Protein AF-A0A3D6B5R9-F1 (afdb_monomer_lite)

Sequence (123 aa):
MARDVVYLPVSEAIDGYSKVISYPILGNEDGGFKSLKPDRFHAEHVRLTAKYPEDESNLIISGLHYELFYWDGMWKSLGCKVAQDNFIEFDNVPINALLWLRNLDEGVQERIFVYQKDKQVWY

Secondary structure (DSSP, 8-state):
---S-EE--EEE-TTS-EEE-S--EEEPTTS-EEE---EEEEEEEEEE-B-SS-STTSB--TT-EEEEEEESSSEEEEEEEE-SSS-EEEEEEEET--EEEEESSS-S---EEEEETTEEEE-

Structure (mmCIF, N/CA/C/O backbone):
data_AF-A0A3D6B5R9-F1
#
_entry.id   AF-A0A3D6B5R9-F1
#
loop_
_atom_site.group_PDB
_atom_site.id
_atom_site.type_symbol
_atom_site.label_atom_id
_atom_site.label_alt_id
_atom_site.label_comp_id
_atom_site.label_asym_id
_atom_site.label_entity_id
_atom_site.label_seq_id
_atom_site.pdbx_PDB_ins_code
_atom_site.Cartn_x
_atom_site.Cartn_y
_atom_site.Cartn_z
_atom_site.occupancy
_atom_site.B_iso_or_equiv
_atom_site.auth_seq_id
_atom_site.auth_comp_id
_atom_site.auth_asym_id
_atom_site.auth_atom_id
_atom_site.pdbx_PDB_model_num
ATOM 1 N N . MET A 1 1 ? 25.577 -7.390 0.892 1.00 45.00 1 MET A N 1
ATOM 2 C CA . MET A 1 1 ? 24.499 -7.637 -0.089 1.00 45.00 1 MET A CA 1
ATOM 3 C C . MET A 1 1 ? 23.263 -6.954 0.459 1.00 45.00 1 MET A C 1
ATOM 5 O O . MET A 1 1 ? 22.933 -7.227 1.606 1.00 45.00 1 MET A O 1
ATOM 9 N N . ALA A 1 2 ? 22.674 -6.014 -0.279 1.00 41.28 2 ALA A N 1
ATOM 10 C CA . ALA A 1 2 ? 21.403 -5.409 0.109 1.00 41.28 2 ALA A CA 1
ATOM 11 C C . ALA A 1 2 ? 20.325 -6.500 0.021 1.00 41.28 2 ALA A C 1
ATOM 13 O O . ALA A 1 2 ? 20.167 -7.106 -1.035 1.00 41.28 2 ALA A O 1
ATOM 14 N N . ARG A 1 3 ? 19.693 -6.819 1.150 1.00 51.41 3 ARG A N 1
ATOM 15 C CA . ARG A 1 3 ? 18.610 -7.804 1.282 1.00 51.41 3 ARG A CA 1
ATOM 16 C C . ARG A 1 3 ? 17.370 -7.027 1.710 1.00 51.41 3 ARG A C 1
ATOM 18 O O . ARG A 1 3 ? 17.526 -6.108 2.509 1.00 51.41 3 ARG A O 1
ATOM 25 N N . ASP A 1 4 ? 16.211 -7.343 1.141 1.00 59.94 4 ASP A N 1
ATOM 26 C CA . ASP A 1 4 ? 14.942 -6.651 1.414 1.00 59.94 4 ASP A CA 1
ATOM 27 C C . ASP A 1 4 ? 15.001 -5.130 1.194 1.00 59.94 4 ASP A C 1
ATOM 29 O O . ASP A 1 4 ? 14.452 -4.347 1.961 1.00 59.94 4 ASP A O 1
ATOM 33 N N . VAL A 1 5 ? 15.688 -4.692 0.134 1.00 64.00 5 VAL A N 1
ATOM 34 C CA . VAL A 1 5 ? 15.787 -3.269 -0.215 1.00 64.00 5 VAL A CA 1
ATOM 35 C C . VAL A 1 5 ? 15.045 -3.006 -1.515 1.00 64.00 5 VAL A C 1
ATOM 37 O O . VAL A 1 5 ? 15.303 -3.643 -2.540 1.00 64.00 5 VAL A O 1
ATOM 40 N N . VAL A 1 6 ? 14.164 -2.010 -1.485 1.00 71.50 6 VAL A N 1
ATOM 41 C CA . VAL A 1 6 ? 13.627 -1.383 -2.691 1.00 71.50 6 VAL A CA 1
ATOM 42 C C . VAL A 1 6 ? 14.564 -0.251 -3.090 1.00 71.50 6 VAL A C 1
ATOM 44 O O . VAL A 1 6 ? 14.784 0.694 -2.334 1.00 71.50 6 VAL A O 1
ATOM 47 N N . TYR A 1 7 ? 15.129 -0.345 -4.289 1.00 73.50 7 TYR A N 1
ATOM 48 C CA . TYR A 1 7 ? 16.001 0.679 -4.849 1.00 73.50 7 TYR A C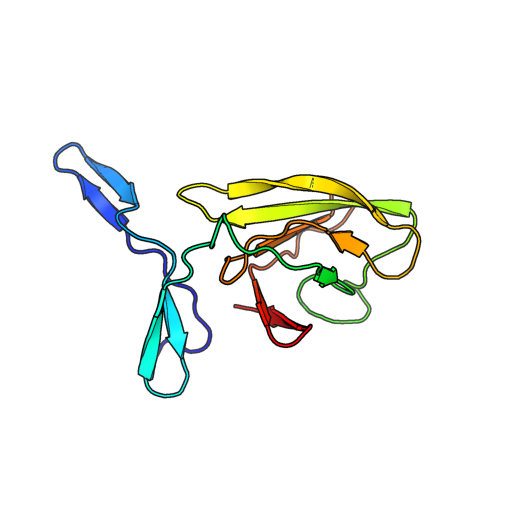A 1
ATOM 49 C C . TYR A 1 7 ? 15.253 1.464 -5.923 1.00 73.50 7 TYR A C 1
ATOM 51 O O . TYR A 1 7 ? 14.646 0.870 -6.809 1.00 73.50 7 TYR A O 1
ATOM 59 N N . LEU A 1 8 ? 15.311 2.795 -5.877 1.00 73.06 8 LEU A N 1
ATOM 60 C CA . LEU A 1 8 ? 14.809 3.646 -6.953 1.00 73.06 8 LEU A CA 1
ATOM 61 C C . LEU A 1 8 ? 15.997 4.139 -7.793 1.00 73.06 8 LEU A C 1
ATOM 63 O O . LEU A 1 8 ? 16.765 4.967 -7.303 1.00 73.06 8 LEU A O 1
ATOM 67 N N . PRO A 1 9 ? 16.171 3.668 -9.040 1.00 68.12 9 PRO A N 1
ATOM 68 C CA . PRO A 1 9 ? 17.253 4.146 -9.889 1.00 68.12 9 PRO A CA 1
ATOM 69 C C . PRO A 1 9 ? 17.005 5.582 -10.350 1.00 68.12 9 PRO A C 1
ATOM 71 O O . PRO A 1 9 ? 15.985 5.900 -10.974 1.00 68.12 9 PRO A O 1
ATOM 74 N N . VAL A 1 10 ? 17.988 6.432 -10.079 1.00 63.12 10 VAL A N 1
ATOM 75 C CA . VAL A 1 10 ? 18.012 7.843 -10.459 1.00 63.12 10 VAL A CA 1
ATOM 76 C C . VAL A 1 10 ? 19.252 8.079 -11.315 1.00 63.12 10 VAL A C 1
ATOM 78 O O . VAL A 1 10 ? 20.328 7.586 -10.984 1.00 63.12 10 VAL A O 1
ATOM 81 N N . SER A 1 11 ? 19.112 8.816 -12.418 1.00 57.03 11 SER A N 1
ATOM 82 C CA . SER A 1 11 ? 20.257 9.347 -13.164 1.00 57.03 11 SER A CA 1
ATOM 83 C C . SER A 1 11 ? 20.391 10.840 -12.912 1.00 57.03 11 SER A C 1
ATOM 85 O O . SER A 1 11 ? 19.385 11.554 -12.923 1.00 57.03 11 SER A O 1
ATOM 87 N N . GLU A 1 12 ? 21.617 11.329 -12.792 1.00 51.72 12 GLU A N 1
ATOM 88 C CA . GLU A 1 12 ? 21.883 12.762 -12.882 1.00 51.72 12 GLU A CA 1
ATOM 89 C C . GLU A 1 12 ? 21.679 13.227 -14.328 1.00 51.72 12 GLU A C 1
ATOM 91 O O . GLU A 1 12 ? 22.280 12.699 -15.266 1.00 51.72 12 GLU A O 1
ATOM 96 N N . ALA A 1 13 ? 20.784 14.192 -14.521 1.00 56.28 13 ALA A N 1
ATOM 97 C CA . ALA A 1 13 ? 20.701 14.936 -15.763 1.00 56.28 13 ALA A CA 1
ATOM 98 C C . ALA A 1 13 ? 21.865 15.942 -15.832 1.00 56.28 13 ALA A C 1
ATOM 100 O O . ALA A 1 13 ? 22.378 16.406 -14.815 1.00 56.28 13 ALA A O 1
ATOM 101 N N . ILE A 1 14 ? 22.295 16.266 -17.054 1.00 56.31 14 ILE A N 1
ATOM 102 C CA . ILE A 1 14 ? 23.471 17.107 -17.366 1.00 56.31 14 ILE A CA 1
ATOM 103 C C . ILE A 1 14 ? 23.345 18.525 -16.754 1.00 56.31 14 ILE A C 1
ATOM 105 O O . ILE A 1 14 ? 24.336 19.223 -16.565 1.00 56.31 14 ILE A O 1
ATOM 109 N N . ASP A 1 15 ? 22.135 18.941 -16.386 1.00 67.31 15 ASP A N 1
ATOM 110 C CA . ASP A 1 15 ? 21.792 20.213 -15.742 1.00 67.31 15 ASP A CA 1
ATOM 111 C C . ASP A 1 15 ? 21.727 20.151 -14.198 1.00 67.31 15 ASP A C 1
ATOM 113 O O . ASP A 1 15 ? 21.332 21.127 -13.561 1.00 67.31 15 ASP A O 1
ATOM 117 N N . GLY A 1 16 ? 22.135 19.034 -13.583 1.00 56.56 16 GLY A N 1
ATOM 118 C CA . GLY A 1 16 ? 22.193 18.862 -12.127 1.00 56.56 16 GLY A CA 1
ATOM 119 C C . GLY A 1 16 ? 20.885 18.391 -11.482 1.00 56.56 16 GLY A C 1
ATOM 120 O O . GLY A 1 16 ? 20.828 18.244 -10.261 1.00 56.56 16 GLY A O 1
ATOM 121 N N . TYR A 1 17 ? 19.838 18.117 -12.267 1.00 56.97 17 TYR A N 1
ATOM 122 C CA . TYR A 1 17 ? 18.596 17.551 -11.740 1.00 56.97 17 TYR A CA 1
ATOM 123 C C . TYR A 1 17 ? 18.640 16.021 -11.728 1.00 56.97 17 TYR A C 1
ATOM 125 O O . TYR A 1 17 ? 18.982 15.360 -12.704 1.00 56.97 17 TYR A O 1
ATOM 133 N N . SER A 1 18 ? 18.230 15.429 -10.611 1.00 58.41 18 SER A N 1
ATOM 134 C CA . SER A 1 18 ? 17.991 13.990 -10.507 1.00 58.41 18 SER A CA 1
ATOM 135 C C . SER A 1 18 ? 16.729 13.608 -11.282 1.00 58.41 18 SER A C 1
ATOM 137 O O . SER A 1 18 ? 15.626 14.015 -10.913 1.00 58.41 18 SER A O 1
ATOM 139 N N . LYS A 1 19 ? 16.862 12.804 -12.342 1.00 61.28 19 LYS A N 1
ATOM 140 C CA . LYS A 1 19 ? 15.718 12.235 -13.064 1.00 61.28 19 LYS A CA 1
ATOM 141 C C . LYS A 1 19 ? 15.509 10.790 -12.629 1.00 61.28 19 LYS A C 1
ATOM 143 O O . LYS A 1 19 ? 16.395 9.950 -12.781 1.00 61.28 19 LYS A O 1
ATOM 148 N N . VAL A 1 20 ? 14.315 10.486 -12.122 1.00 64.56 20 VAL A N 1
ATOM 149 C CA . VAL A 1 20 ? 13.881 9.098 -11.933 1.00 64.56 20 VAL A CA 1
ATOM 150 C C . VAL A 1 20 ? 13.717 8.483 -13.320 1.00 64.56 20 VAL A C 1
ATOM 152 O O . VAL A 1 20 ? 12.860 8.901 -14.100 1.00 64.56 20 VAL A O 1
ATOM 155 N N . ILE A 1 21 ? 14.582 7.528 -13.652 1.00 65.31 21 ILE A N 1
ATOM 156 C CA . ILE A 1 21 ? 14.642 6.921 -14.991 1.00 65.31 21 ILE A CA 1
ATOM 157 C C . ILE A 1 21 ? 13.922 5.579 -15.073 1.00 65.31 21 ILE A C 1
ATOM 159 O O . ILE A 1 21 ? 13.775 5.026 -16.161 1.00 65.31 21 ILE A O 1
ATOM 163 N N . SER A 1 22 ? 13.466 5.045 -13.940 1.00 73.31 22 SER A N 1
ATOM 164 C CA . SER A 1 22 ? 12.794 3.750 -13.900 1.00 73.31 22 SER A CA 1
ATOM 165 C C . SER A 1 22 ? 11.882 3.599 -12.684 1.00 73.31 22 SER A C 1
ATOM 167 O O . SER A 1 22 ? 11.876 4.426 -11.773 1.00 73.31 22 SER A O 1
ATOM 169 N N . TYR A 1 23 ? 11.094 2.528 -12.693 1.00 81.06 23 TYR A N 1
ATOM 170 C CA . TYR A 1 23 ? 10.302 2.109 -11.545 1.00 81.06 23 TYR A CA 1
ATOM 171 C C . TYR A 1 23 ? 11.197 1.514 -10.448 1.00 81.06 23 TYR A C 1
ATOM 173 O O . TYR A 1 23 ? 12.271 1.000 -10.771 1.00 81.06 23 TYR A O 1
ATOM 181 N N . PRO A 1 24 ? 10.757 1.539 -9.176 1.00 85.75 24 PRO A N 1
ATOM 182 C CA . PRO A 1 24 ? 11.484 0.914 -8.084 1.00 85.75 24 PRO A CA 1
ATOM 183 C C . PRO A 1 24 ? 11.811 -0.542 -8.421 1.00 85.75 24 PRO A C 1
ATOM 185 O O . PRO A 1 24 ? 10.987 -1.262 -8.987 1.00 85.75 24 PRO A O 1
ATOM 188 N N . ILE A 1 25 ? 13.024 -0.968 -8.101 1.00 83.88 25 ILE A N 1
ATOM 189 C CA . ILE A 1 25 ? 13.513 -2.319 -8.328 1.00 83.88 25 ILE A CA 1
ATOM 190 C C . ILE A 1 25 ? 13.618 -3.005 -6.974 1.00 83.88 25 ILE A C 1
ATOM 192 O O . ILE A 1 25 ? 14.275 -2.511 -6.058 1.00 83.88 25 ILE A O 1
ATOM 196 N N . LEU A 1 26 ? 12.972 -4.157 -6.875 1.00 83.88 26 LEU A N 1
ATOM 197 C CA . LEU A 1 26 ? 13.078 -5.067 -5.757 1.00 83.88 26 LEU A CA 1
ATOM 198 C C . LEU A 1 26 ? 14.201 -6.073 -6.027 1.00 83.88 26 LEU A C 1
ATOM 200 O O . LEU A 1 26 ? 14.181 -6.752 -7.057 1.00 83.88 26 LEU A O 1
ATOM 204 N N . GLY A 1 27 ? 15.167 -6.160 -5.114 1.00 79.06 27 GLY A N 1
ATOM 205 C CA . GLY A 1 27 ? 16.148 -7.245 -5.095 1.00 79.06 27 GLY A CA 1
ATOM 206 C C . GLY A 1 27 ? 15.591 -8.445 -4.334 1.00 79.06 27 GLY A C 1
ATOM 207 O O . GLY A 1 27 ? 15.280 -8.328 -3.151 1.00 79.06 27 GLY A O 1
ATOM 208 N N . ASN A 1 28 ? 15.465 -9.583 -5.007 1.00 71.50 28 ASN A N 1
ATOM 209 C CA . ASN A 1 28 ? 15.020 -10.837 -4.409 1.00 71.50 28 ASN A CA 1
ATOM 210 C C . ASN A 1 28 ? 16.202 -11.594 -3.769 1.00 71.50 28 ASN A C 1
ATOM 212 O O . ASN A 1 28 ? 17.369 -11.368 -4.098 1.00 71.50 28 ASN A O 1
ATOM 216 N N . GLU A 1 29 ? 15.903 -12.549 -2.884 1.00 70.25 29 GLU A N 1
ATOM 217 C CA . GLU A 1 29 ? 16.912 -13.373 -2.196 1.00 70.25 29 GLU A CA 1
ATOM 218 C C . GLU A 1 29 ? 17.743 -14.260 -3.138 1.00 70.25 29 GLU A C 1
ATOM 220 O O . GLU A 1 29 ? 18.892 -14.581 -2.838 1.00 70.25 29 GLU A O 1
ATOM 225 N N . ASP A 1 30 ? 17.186 -14.627 -4.294 1.00 76.12 30 ASP A N 1
ATOM 226 C CA . ASP A 1 30 ? 17.841 -15.421 -5.338 1.00 76.12 30 ASP A CA 1
ATOM 227 C C . ASP A 1 30 ? 18.830 -14.603 -6.193 1.00 76.12 30 ASP A C 1
ATOM 229 O O . ASP A 1 30 ? 19.443 -15.134 -7.120 1.00 76.12 30 ASP A O 1
ATOM 233 N N . GLY A 1 31 ? 19.001 -13.311 -5.891 1.00 73.88 31 GLY A N 1
ATOM 234 C CA . GLY A 1 31 ? 19.802 -12.379 -6.686 1.00 73.88 31 GLY A CA 1
ATOM 235 C C . GLY A 1 31 ? 19.077 -11.863 -7.932 1.00 73.88 31 GLY A C 1
ATOM 236 O O . GLY A 1 31 ? 19.673 -11.123 -8.718 1.00 73.88 31 GLY A O 1
ATOM 237 N N . GLY A 1 32 ? 17.805 -12.233 -8.117 1.00 79.44 32 GLY A N 1
ATOM 238 C CA . GLY A 1 32 ? 16.942 -11.682 -9.149 1.00 79.44 32 GLY A CA 1
ATOM 239 C C . GLY A 1 32 ? 16.508 -10.251 -8.833 1.00 79.44 32 GLY A C 1
ATOM 240 O O . GLY A 1 32 ? 16.449 -9.830 -7.678 1.00 79.44 32 GLY A O 1
ATOM 241 N N . PHE A 1 33 ? 16.159 -9.502 -9.876 1.00 80.00 33 PHE A N 1
ATOM 242 C CA . PHE A 1 33 ? 15.599 -8.160 -9.749 1.00 80.00 33 PHE A CA 1
ATOM 243 C C . PHE A 1 33 ? 14.207 -8.116 -10.368 1.00 80.00 33 PHE A C 1
ATOM 245 O O . PHE A 1 33 ? 14.007 -8.568 -11.498 1.00 80.00 33 PHE A O 1
ATOM 252 N N . LYS A 1 34 ? 13.248 -7.533 -9.649 1.00 85.56 34 LYS A N 1
ATOM 253 C CA . LYS A 1 34 ? 11.879 -7.327 -10.124 1.00 85.56 34 LYS A CA 1
ATOM 254 C C . LYS A 1 34 ? 11.554 -5.840 -10.150 1.00 85.56 34 LYS A C 1
ATOM 256 O O . LYS A 1 34 ? 11.693 -5.152 -9.148 1.00 85.56 34 LYS A O 1
ATOM 261 N N . SER A 1 35 ? 11.082 -5.338 -11.286 1.00 86.94 35 SER A N 1
ATOM 262 C CA . SER A 1 35 ? 10.605 -3.956 -11.380 1.00 86.94 35 SER A CA 1
ATOM 263 C C . SER A 1 35 ? 9.170 -3.833 -10.853 1.00 86.94 35 SER A C 1
ATOM 265 O O . SER A 1 35 ? 8.266 -4.546 -11.301 1.00 86.94 35 SER A O 1
ATOM 267 N N . LEU A 1 36 ? 8.955 -2.907 -9.921 1.00 89.38 36 LEU A N 1
ATOM 268 C CA . LEU A 1 36 ? 7.662 -2.551 -9.333 1.00 89.38 36 LEU A CA 1
ATOM 269 C C . LEU A 1 36 ? 6.980 -1.472 -10.177 1.00 89.38 36 LEU A C 1
ATOM 271 O O . LEU A 1 36 ? 6.842 -0.312 -9.781 1.00 89.38 36 LEU A O 1
ATOM 275 N N . LYS A 1 37 ? 6.607 -1.863 -11.395 1.00 91.88 37 LYS A N 1
ATOM 276 C CA . LYS A 1 37 ? 5.774 -1.058 -12.282 1.00 91.88 37 LYS A CA 1
ATOM 277 C C . LYS A 1 37 ? 4.299 -1.361 -11.986 1.00 91.88 37 LYS A C 1
ATOM 279 O O . LYS A 1 37 ? 3.896 -2.496 -12.257 1.00 91.88 37 LYS A O 1
ATOM 284 N N . PRO A 1 38 ? 3.507 -0.386 -11.499 1.00 92.50 38 PRO A N 1
ATOM 285 C CA . PRO A 1 38 ? 2.086 -0.587 -11.255 1.00 92.50 38 PRO A CA 1
ATOM 286 C C . PRO A 1 38 ? 1.357 -0.870 -12.571 1.00 92.50 38 PRO A C 1
ATOM 288 O O . PRO A 1 38 ? 1.520 -0.137 -13.556 1.00 92.50 38 PRO A O 1
ATOM 291 N N . ASP A 1 39 ? 0.539 -1.916 -12.585 1.00 91.81 39 ASP A N 1
ATOM 292 C CA . ASP A 1 39 ? -0.376 -2.188 -13.687 1.00 91.81 39 ASP A CA 1
ATOM 293 C C . ASP A 1 39 ? -1.663 -1.384 -13.481 1.00 91.81 39 ASP A C 1
ATOM 295 O O . ASP A 1 39 ? -2.399 -1.585 -12.523 1.00 91.81 39 ASP A O 1
ATOM 299 N N . ARG A 1 40 ? -1.931 -0.434 -14.378 1.00 79.62 40 ARG A N 1
ATOM 300 C CA . ARG A 1 40 ? -3.107 0.440 -14.269 1.00 79.62 40 ARG A CA 1
ATOM 301 C C . ARG A 1 40 ? -4.391 -0.194 -14.813 1.00 79.62 40 ARG A C 1
ATOM 303 O O . ARG A 1 40 ? -5.450 0.405 -14.661 1.00 79.62 40 ARG A O 1
ATOM 310 N N . PHE A 1 41 ? -4.300 -1.340 -15.484 1.00 89.50 41 PHE A N 1
ATOM 311 C CA . PHE A 1 41 ? -5.450 -2.026 -16.080 1.00 89.50 41 PHE A CA 1
ATOM 312 C C . PHE A 1 41 ? -5.947 -3.181 -15.216 1.00 89.50 41 PHE A C 1
ATOM 314 O O . PHE A 1 41 ? -7.126 -3.522 -15.278 1.00 89.50 41 PHE A O 1
ATOM 321 N N . HIS A 1 42 ? -5.064 -3.751 -14.397 1.00 93.31 42 HIS A N 1
ATOM 322 C CA . HIS A 1 42 ? -5.405 -4.792 -13.440 1.00 93.31 42 HIS A CA 1
ATOM 323 C C . HIS A 1 42 ? -5.208 -4.262 -12.029 1.00 93.31 42 HIS A C 1
ATOM 325 O O . HIS A 1 42 ? -4.118 -3.837 -11.651 1.00 93.31 42 HIS A O 1
ATOM 331 N N . ALA A 1 43 ? -6.277 -4.300 -11.251 1.00 94.12 43 ALA A N 1
ATOM 332 C CA . ALA A 1 43 ? -6.262 -3.835 -9.884 1.00 94.12 43 ALA A CA 1
ATOM 333 C C . ALA A 1 43 ? -6.775 -4.920 -8.944 1.00 94.12 43 ALA A C 1
ATOM 335 O O . ALA A 1 43 ? -7.562 -5.783 -9.338 1.00 94.12 43 ALA A O 1
ATOM 336 N N . GLU A 1 44 ? -6.318 -4.854 -7.705 1.00 95.00 44 GLU A N 1
ATOM 337 C CA . GLU A 1 44 ? -6.701 -5.754 -6.633 1.00 95.00 44 GLU A CA 1
ATOM 338 C C . GLU A 1 44 ? -7.386 -4.996 -5.494 1.00 95.00 44 GLU A C 1
ATOM 340 O O . GLU A 1 44 ? -7.302 -3.767 -5.370 1.00 95.00 44 GLU A O 1
ATOM 345 N N . HIS A 1 45 ? -8.114 -5.761 -4.689 1.00 96.19 45 HIS A N 1
ATOM 346 C CA . HIS A 1 45 ? -8.610 -5.325 -3.398 1.00 96.19 45 HIS A CA 1
ATOM 347 C C . HIS A 1 45 ? -7.560 -5.692 -2.353 1.00 96.19 45 HIS A C 1
ATOM 349 O O . HIS A 1 45 ? -7.121 -6.841 -2.306 1.00 96.19 45 HIS A O 1
ATOM 355 N N . VAL A 1 46 ? -7.167 -4.736 -1.517 1.00 96.62 46 VAL A N 1
ATOM 356 C CA . VAL A 1 46 ? -6.179 -4.968 -0.459 1.00 96.62 46 VAL A CA 1
ATOM 357 C C . VAL A 1 46 ? -6.806 -4.723 0.897 1.00 96.62 46 VAL A C 1
ATOM 359 O O . VAL A 1 46 ? -7.469 -3.707 1.106 1.00 96.62 46 VAL A O 1
ATOM 362 N N . ARG A 1 47 ? -6.534 -5.630 1.831 1.00 96.88 47 ARG A N 1
ATOM 363 C CA . ARG A 1 47 ? -6.874 -5.485 3.245 1.00 96.88 47 ARG A CA 1
ATOM 364 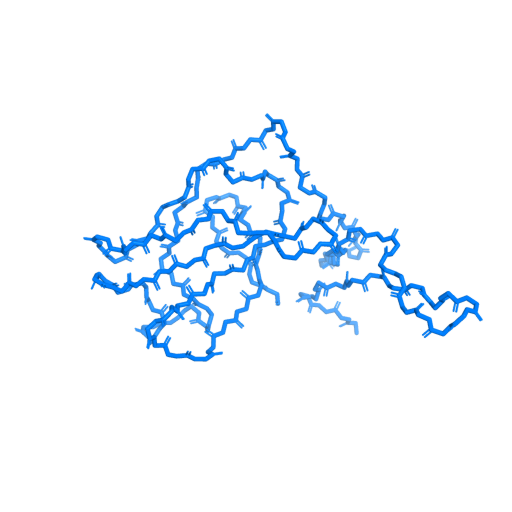C C . ARG A 1 47 ? -5.594 -5.358 4.057 1.00 96.88 47 ARG A C 1
ATOM 366 O O . ARG A 1 47 ? -4.731 -6.231 3.988 1.00 96.88 47 ARG A O 1
ATOM 373 N N . LEU A 1 48 ? -5.486 -4.270 4.810 1.00 95.75 48 LEU A N 1
ATOM 374 C CA . LEU A 1 48 ? -4.314 -3.914 5.606 1.00 95.75 48 LEU A CA 1
ATOM 375 C C . LEU A 1 48 ? -4.686 -3.945 7.087 1.00 95.75 48 LEU A C 1
ATOM 377 O O . LEU A 1 48 ? -5.734 -3.424 7.470 1.00 95.75 48 LEU A O 1
ATOM 381 N N . THR A 1 49 ? -3.837 -4.552 7.910 1.00 94.81 49 THR A N 1
ATOM 382 C CA . THR A 1 49 ? -4.103 -4.770 9.346 1.00 94.81 49 THR A CA 1
ATOM 383 C C . THR A 1 49 ? -3.113 -4.055 10.254 1.00 94.81 49 THR A C 1
ATOM 385 O O . THR A 1 49 ? -3.408 -3.858 11.431 1.00 94.81 49 THR A O 1
ATOM 388 N N . ALA A 1 50 ? -1.972 -3.609 9.721 1.00 93.12 50 ALA A N 1
ATOM 389 C CA . ALA A 1 50 ? -0.993 -2.832 10.472 1.00 93.12 50 ALA A CA 1
ATOM 390 C C . ALA A 1 50 ? -0.134 -1.926 9.575 1.00 93.12 50 ALA A C 1
ATOM 392 O O . ALA A 1 50 ? -0.033 -2.113 8.358 1.00 93.12 50 ALA A O 1
ATOM 393 N N . LYS A 1 51 ? 0.528 -0.956 10.204 1.00 91.81 51 LYS A N 1
ATOM 394 C CA . LYS A 1 51 ? 1.713 -0.269 9.679 1.00 91.81 51 LYS A CA 1
ATOM 395 C C . LYS A 1 51 ? 2.983 -1.036 10.072 1.00 91.81 51 LYS A C 1
ATOM 397 O O . LYS A 1 51 ? 2.919 -2.053 10.752 1.00 91.81 51 LYS A O 1
ATOM 402 N N . TYR A 1 52 ? 4.139 -0.533 9.647 1.00 88.06 52 TYR A N 1
ATOM 403 C CA . TYR A 1 52 ? 5.435 -1.058 10.069 1.00 88.06 52 TYR A CA 1
ATOM 404 C C . TYR A 1 52 ? 5.941 -0.369 11.348 1.00 88.06 52 TYR A C 1
ATOM 406 O O . TYR A 1 52 ? 5.855 0.861 11.418 1.00 88.06 52 TYR A O 1
ATOM 414 N N . PRO A 1 53 ? 6.618 -1.098 12.255 1.00 88.12 53 PRO A N 1
ATOM 415 C CA . PRO A 1 53 ? 6.707 -2.561 12.320 1.00 88.12 53 PRO A CA 1
ATOM 416 C C . PRO A 1 53 ? 5.335 -3.193 12.558 1.00 88.12 53 PRO A C 1
ATOM 418 O O . PRO A 1 53 ? 4.509 -2.614 13.247 1.00 88.12 53 PRO A O 1
ATOM 421 N N . GLU A 1 54 ? 5.093 -4.366 11.976 1.00 86.19 54 GLU A N 1
ATOM 422 C CA . GLU A 1 54 ? 3.827 -5.093 12.126 1.00 86.19 54 GLU A CA 1
ATOM 423 C C . GLU A 1 54 ? 3.756 -5.748 13.517 1.00 86.19 54 GLU A C 1
ATOM 425 O O . GLU A 1 54 ? 3.990 -6.943 13.686 1.00 86.19 54 GLU A O 1
ATOM 430 N N . ASP A 1 55 ? 3.499 -4.919 14.529 1.00 87.38 55 ASP A N 1
ATOM 431 C CA . ASP A 1 55 ? 3.332 -5.293 15.932 1.00 87.38 55 ASP A CA 1
ATOM 432 C C . ASP A 1 55 ? 2.081 -4.641 16.548 1.00 87.38 55 ASP A C 1
ATOM 434 O O . ASP A 1 55 ? 1.372 -3.861 15.906 1.00 87.38 55 ASP A O 1
ATOM 438 N N . GLU A 1 56 ? 1.799 -4.969 17.812 1.00 86.81 56 GLU A N 1
ATOM 439 C CA . GLU A 1 56 ? 0.606 -4.503 18.532 1.00 86.81 56 GLU A CA 1
ATOM 440 C C . GLU A 1 56 ? 0.496 -2.972 18.623 1.00 86.81 56 GLU A C 1
ATOM 442 O O . GLU A 1 56 ? -0.606 -2.449 18.779 1.00 86.81 56 GLU A O 1
ATOM 447 N N . SER A 1 57 ? 1.610 -2.240 18.501 1.00 86.38 57 SER A N 1
ATOM 448 C CA . SER A 1 57 ? 1.628 -0.775 18.592 1.00 86.38 57 SER A CA 1
ATOM 449 C C . SER A 1 57 ? 1.281 -0.071 17.278 1.00 86.38 57 SER A C 1
ATOM 451 O O . SER A 1 57 ? 1.004 1.127 17.277 1.00 86.38 57 SER A O 1
ATOM 453 N N . ASN A 1 58 ? 1.278 -0.804 16.163 1.00 89.50 58 ASN A N 1
ATOM 454 C CA . ASN A 1 58 ? 1.072 -0.264 14.819 1.00 89.50 58 ASN A CA 1
ATOM 455 C C . ASN A 1 58 ? -0.111 -0.905 14.086 1.00 89.50 58 ASN A C 1
ATOM 457 O O . ASN A 1 58 ? -0.244 -0.732 12.872 1.00 89.50 58 ASN A O 1
ATOM 461 N N . LEU A 1 59 ? -0.979 -1.619 14.803 1.00 93.56 59 LEU A N 1
ATOM 462 C CA . LEU A 1 59 ? -2.236 -2.123 14.256 1.00 93.56 59 LEU A CA 1
ATOM 463 C C . LEU A 1 59 ? -3.094 -0.980 13.693 1.00 93.56 59 LEU A C 1
ATOM 465 O O . LEU A 1 59 ? -2.985 0.177 14.104 1.00 93.56 59 LEU A O 1
ATOM 469 N N . ILE A 1 60 ? -3.962 -1.307 12.739 1.00 94.75 60 ILE A N 1
ATOM 470 C CA . ILE A 1 60 ? -4.996 -0.375 12.292 1.00 94.75 60 ILE A CA 1
ATOM 471 C C . ILE A 1 60 ? -6.005 -0.177 13.423 1.00 94.75 60 ILE A C 1
ATOM 473 O O . ILE A 1 60 ? -6.499 -1.139 14.011 1.00 94.75 60 ILE A O 1
ATOM 477 N N . ILE A 1 61 ? -6.303 1.085 13.724 1.00 94.62 61 ILE A N 1
ATOM 478 C CA . ILE A 1 61 ? -7.173 1.486 14.824 1.00 94.62 61 ILE A CA 1
ATOM 479 C C . ILE A 1 61 ? -8.451 2.071 14.232 1.00 94.62 61 ILE A C 1
ATOM 481 O O . ILE A 1 61 ? -8.418 3.046 13.478 1.00 94.62 61 ILE A O 1
ATOM 485 N N . SER A 1 62 ? -9.586 1.481 14.603 1.00 96.75 62 SER A N 1
ATOM 486 C CA . SER A 1 62 ? -10.906 1.978 14.220 1.00 96.75 62 SER A CA 1
ATOM 487 C C . SER A 1 62 ? -11.091 3.437 14.647 1.00 96.75 62 SER A C 1
ATOM 489 O O . SER A 1 62 ? -10.804 3.806 15.784 1.00 96.75 62 SER A O 1
ATOM 491 N N . GLY A 1 63 ? -11.630 4.256 13.747 1.00 96.31 63 GLY A N 1
ATOM 492 C CA . GLY A 1 63 ? -11.855 5.686 13.948 1.00 96.31 63 GLY A CA 1
ATOM 493 C C . GLY A 1 63 ? -10.703 6.586 13.497 1.00 96.31 63 GLY A C 1
ATOM 494 O O . GLY A 1 63 ? -10.929 7.787 13.368 1.00 96.31 63 GLY A O 1
ATOM 495 N N . LEU A 1 64 ? -9.517 6.036 13.206 1.00 95.50 64 LEU A N 1
ATOM 496 C CA . LEU A 1 64 ? -8.406 6.805 12.638 1.00 95.50 64 LEU A CA 1
ATOM 497 C C . LEU A 1 64 ? -8.465 6.856 11.105 1.00 95.50 64 LEU A C 1
ATOM 499 O O . LEU A 1 64 ? -9.038 5.986 10.437 1.00 95.50 64 LEU A O 1
ATOM 503 N N . HIS A 1 65 ? -7.850 7.893 10.552 1.00 96.69 65 HIS A N 1
ATOM 504 C CA . HIS A 1 65 ? -7.749 8.206 9.140 1.00 96.69 65 HIS A CA 1
ATOM 505 C C . HIS A 1 65 ? -6.446 7.660 8.575 1.00 96.69 65 HIS A C 1
ATOM 507 O O . HIS A 1 65 ? -5.349 7.920 9.077 1.00 96.69 65 HIS A O 1
ATOM 513 N N . TYR A 1 66 ? -6.573 6.961 7.457 1.00 96.31 66 TYR A N 1
ATOM 514 C CA . TYR A 1 66 ? -5.441 6.432 6.728 1.00 96.31 66 TYR A CA 1
ATOM 515 C C . TYR A 1 66 ? -5.528 6.806 5.260 1.00 96.31 66 TYR A C 1
ATOM 517 O O . TYR A 1 66 ? -6.605 6.821 4.662 1.00 96.31 66 TYR A O 1
ATOM 525 N N . GLU A 1 67 ? -4.369 7.048 4.665 1.00 97.12 67 GLU A N 1
ATOM 526 C CA . GLU A 1 67 ? -4.240 7.307 3.239 1.00 97.12 67 GLU A CA 1
ATOM 527 C C . GLU A 1 67 ? -3.239 6.328 2.634 1.00 97.12 67 GLU A C 1
ATOM 529 O O . GLU A 1 67 ? -2.111 6.186 3.116 1.00 97.12 67 GLU A O 1
ATOM 534 N N . LEU A 1 68 ? -3.673 5.627 1.588 1.00 97.38 68 LEU A N 1
ATOM 535 C CA . LEU A 1 68 ? -2.829 4.688 0.863 1.00 97.38 68 LEU A CA 1
ATOM 536 C C . LEU A 1 68 ? -2.257 5.370 -0.374 1.00 97.38 68 LEU A C 1
ATOM 538 O O . LEU A 1 68 ? -2.985 5.970 -1.161 1.00 97.38 68 LEU A O 1
ATOM 542 N N . PHE A 1 69 ? -0.954 5.230 -0.574 1.00 96.44 69 PHE A N 1
ATOM 543 C CA . PHE A 1 69 ? -0.248 5.714 -1.749 1.00 96.44 69 PHE A CA 1
ATOM 544 C C . PHE A 1 69 ? 0.327 4.556 -2.551 1.00 96.44 69 PHE A C 1
ATOM 546 O O . PHE A 1 69 ? 0.669 3.511 -1.997 1.00 96.44 69 PHE A O 1
ATOM 553 N N . TYR A 1 70 ? 0.510 4.783 -3.849 1.00 95.62 70 TYR A N 1
ATOM 554 C CA . TYR A 1 70 ? 1.311 3.928 -4.716 1.00 95.62 70 TYR A CA 1
ATOM 555 C C . TYR A 1 70 ? 2.334 4.745 -5.509 1.00 95.62 70 TYR A C 1
ATOM 557 O O . TYR A 1 70 ? 2.114 5.924 -5.807 1.00 95.62 70 TYR A O 1
ATOM 565 N N . TRP A 1 71 ? 3.468 4.132 -5.849 1.00 93.00 71 TRP A N 1
ATOM 566 C CA . TRP A 1 71 ? 4.510 4.784 -6.640 1.00 93.00 71 TRP A CA 1
ATOM 567 C C . TRP A 1 71 ? 4.303 4.596 -8.145 1.00 93.00 71 TRP A C 1
ATOM 569 O O . TRP A 1 71 ? 4.271 3.475 -8.652 1.00 93.00 71 TRP A O 1
ATOM 579 N N . ASP A 1 72 ? 4.261 5.705 -8.882 1.00 91.31 72 ASP A N 1
ATOM 580 C CA . ASP A 1 72 ? 4.163 5.724 -10.345 1.00 91.31 72 ASP A CA 1
ATOM 581 C C . ASP A 1 72 ? 4.867 6.961 -10.919 1.00 91.31 72 ASP A C 1
ATOM 583 O O . ASP A 1 72 ? 4.241 7.902 -11.414 1.00 91.31 72 ASP A O 1
ATOM 587 N N . GLY A 1 73 ? 6.189 7.003 -10.733 1.00 87.00 73 GLY A N 1
ATOM 588 C CA . GLY A 1 73 ? 7.038 8.173 -11.009 1.00 87.00 73 GLY A CA 1
ATOM 589 C C . GLY A 1 73 ? 6.962 9.261 -9.929 1.00 87.00 73 GLY A C 1
ATOM 590 O O . GLY A 1 73 ? 7.871 10.075 -9.811 1.00 87.00 73 GLY A O 1
ATOM 591 N N . MET A 1 74 ? 5.904 9.235 -9.122 1.00 88.56 74 MET A N 1
ATOM 592 C CA . MET A 1 74 ? 5.698 9.992 -7.891 1.00 88.56 74 MET A CA 1
ATOM 593 C C . MET A 1 74 ? 4.722 9.216 -6.998 1.00 88.56 74 MET A C 1
ATOM 595 O O . MET A 1 74 ? 4.014 8.332 -7.492 1.00 88.56 74 MET A O 1
ATOM 599 N N . TRP A 1 75 ? 4.647 9.556 -5.711 1.00 92.56 75 TRP A N 1
ATOM 600 C CA . TRP A 1 75 ? 3.595 9.040 -4.834 1.00 92.56 75 TRP A CA 1
ATOM 601 C C . TRP A 1 75 ? 2.236 9.581 -5.273 1.00 92.56 75 TRP A C 1
ATOM 603 O O . TRP A 1 75 ? 2.029 10.794 -5.336 1.00 92.56 75 TRP A O 1
ATOM 613 N N . LYS A 1 76 ? 1.315 8.673 -5.585 1.00 94.75 76 LYS A N 1
ATOM 614 C CA . LYS A 1 76 ? -0.070 8.981 -5.939 1.00 94.75 76 LYS A CA 1
ATOM 615 C C . LYS A 1 76 ? -0.997 8.395 -4.891 1.00 94.75 76 LYS A C 1
ATOM 617 O O . LYS A 1 76 ? -0.850 7.232 -4.529 1.00 94.75 76 LYS A O 1
ATOM 622 N N . SER A 1 77 ? -1.931 9.208 -4.415 1.00 96.56 77 SER A N 1
ATOM 623 C CA . SER A 1 77 ? -2.939 8.779 -3.449 1.00 96.56 77 SER A CA 1
ATOM 624 C C . SER A 1 77 ? -3.977 7.865 -4.107 1.00 96.56 77 SER A C 1
ATOM 626 O O . SER A 1 77 ? -4.408 8.116 -5.234 1.00 96.56 77 SER A O 1
ATOM 628 N N . LEU A 1 78 ? -4.376 6.819 -3.385 1.00 96.75 78 LEU A N 1
ATOM 629 C CA . LEU A 1 78 ? -5.525 5.947 -3.660 1.00 96.75 78 LEU A CA 1
ATOM 630 C C . LEU A 1 78 ? -6.748 6.341 -2.814 1.00 96.75 78 LEU A C 1
ATOM 632 O O . LEU A 1 78 ? -7.768 5.654 -2.835 1.00 96.75 78 LEU A O 1
ATOM 636 N N . GLY A 1 79 ? -6.660 7.464 -2.098 1.00 97.00 79 GLY A N 1
ATOM 637 C CA . GLY A 1 79 ? -7.722 8.026 -1.278 1.00 97.00 79 GLY A CA 1
ATOM 638 C C . GLY A 1 79 ? -7.470 7.892 0.220 1.00 97.00 79 GLY A C 1
ATOM 639 O O . GLY A 1 79 ? -6.676 7.072 0.683 1.00 97.00 79 GLY A O 1
ATOM 640 N N . CYS A 1 80 ? -8.192 8.717 0.975 1.00 97.06 80 CYS A N 1
ATOM 641 C CA . CYS A 1 80 ? -8.235 8.695 2.430 1.00 97.06 80 CYS A CA 1
ATOM 642 C C . CYS A 1 80 ? -9.487 7.942 2.896 1.00 97.06 80 CYS A C 1
ATOM 644 O O . CYS A 1 80 ? -10.582 8.160 2.367 1.00 97.06 80 CYS A O 1
ATOM 646 N N . LYS A 1 81 ? -9.337 7.074 3.895 1.00 97.62 81 LYS A N 1
ATOM 647 C CA . LYS A 1 81 ? -10.425 6.306 4.506 1.00 97.62 81 LYS A CA 1
ATOM 648 C C . LYS A 1 81 ? -10.312 6.349 6.030 1.00 97.62 81 LYS A C 1
ATOM 650 O O . LYS A 1 81 ? -9.214 6.364 6.574 1.00 97.62 81 LYS A O 1
ATOM 655 N N . VAL A 1 82 ? -11.458 6.334 6.708 1.00 97.38 82 VAL A N 1
ATOM 656 C CA . VAL A 1 82 ? -11.537 6.113 8.159 1.00 97.38 82 VAL A CA 1
ATOM 657 C C . VAL A 1 82 ? -11.675 4.616 8.395 1.00 97.38 82 VAL A C 1
ATOM 659 O O . VAL A 1 82 ? -12.615 4.006 7.871 1.00 97.38 82 VAL A O 1
ATOM 662 N N . ALA A 1 83 ? -10.766 4.024 9.168 1.00 96.88 83 ALA A N 1
ATOM 663 C CA . ALA A 1 83 ? -10.861 2.618 9.539 1.00 96.88 83 ALA A CA 1
ATOM 664 C C . ALA A 1 83 ? -12.145 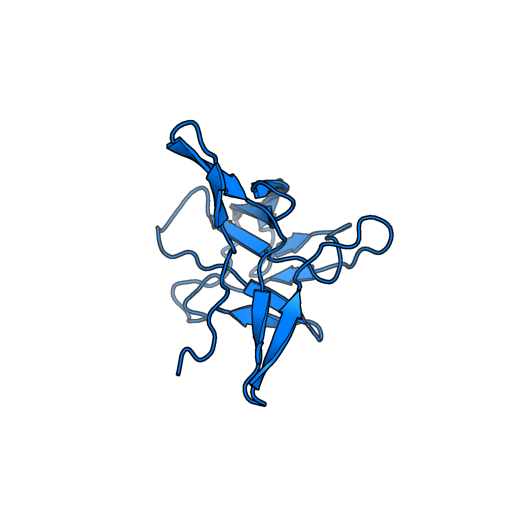2.376 10.348 1.00 96.88 83 ALA A C 1
ATOM 666 O O . ALA A 1 83 ? -12.428 3.098 11.302 1.00 96.88 83 ALA A O 1
ATOM 667 N N . GLN A 1 84 ? -12.939 1.382 9.949 1.00 96.31 84 GLN A N 1
ATOM 668 C CA . GLN A 1 84 ? -14.192 1.022 10.632 1.00 96.31 84 GLN A CA 1
ATOM 669 C C . GLN A 1 84 ? -14.016 -0.149 11.609 1.00 96.31 84 GLN A C 1
ATOM 671 O O . GLN A 1 84 ? -14.943 -0.489 12.337 1.00 96.31 84 GLN A O 1
ATOM 676 N N . ASP A 1 85 ? -12.846 -0.785 11.588 1.00 95.94 85 ASP A N 1
ATOM 677 C CA . ASP A 1 85 ? -12.494 -1.958 12.383 1.00 95.94 85 ASP A CA 1
ATOM 678 C C . ASP A 1 85 ? -10.961 -1.979 12.579 1.00 95.94 85 ASP A C 1
ATOM 680 O O . ASP A 1 85 ? -10.270 -1.010 12.251 1.00 95.94 85 ASP A O 1
ATOM 684 N N . ASN A 1 86 ? -10.406 -3.087 13.067 1.00 94.75 86 ASN A N 1
ATOM 685 C CA . ASN A 1 86 ? -8.968 -3.343 13.196 1.00 94.75 86 ASN A CA 1
ATOM 686 C C . ASN A 1 86 ? -8.242 -3.593 11.855 1.00 94.75 86 ASN A C 1
ATOM 688 O O . ASN A 1 86 ? -7.153 -4.168 11.815 1.00 94.75 86 ASN A O 1
ATOM 692 N N . PHE A 1 87 ? -8.859 -3.195 10.744 1.00 95.88 87 PHE A N 1
ATOM 693 C CA . PHE A 1 87 ? -8.317 -3.283 9.399 1.00 95.88 87 PHE A CA 1
ATOM 694 C C . PHE A 1 87 ? -8.863 -2.151 8.528 1.00 95.88 87 PHE A C 1
ATOM 696 O O . PHE A 1 87 ? -9.881 -1.525 8.837 1.00 95.88 87 PHE A O 1
ATOM 703 N N . ILE A 1 88 ? -8.192 -1.909 7.406 1.00 96.81 88 ILE A N 1
ATOM 704 C CA . ILE A 1 88 ? -8.658 -0.986 6.378 1.00 96.81 88 ILE A CA 1
ATOM 705 C C . ILE A 1 88 ? -8.512 -1.604 4.994 1.00 96.81 88 ILE A C 1
ATOM 707 O O . ILE A 1 88 ? -7.541 -2.304 4.707 1.00 96.81 88 ILE A O 1
ATOM 711 N N . GLU A 1 89 ? -9.496 -1.352 4.140 1.00 97.12 89 GLU A N 1
ATOM 712 C CA . GLU A 1 89 ? -9.575 -1.932 2.804 1.00 97.12 89 GLU A CA 1
ATOM 713 C C . GLU A 1 89 ? -9.499 -0.852 1.733 1.00 97.12 89 GLU A C 1
ATOM 715 O O . GLU A 1 89 ? -10.122 0.205 1.861 1.00 97.12 89 GLU A O 1
ATOM 720 N N . PHE A 1 90 ? -8.778 -1.125 0.651 1.00 97.00 90 PHE A N 1
ATOM 721 C CA . PHE A 1 90 ? -8.715 -0.268 -0.529 1.00 97.00 90 PHE A CA 1
ATOM 722 C C . PHE A 1 90 ? -9.029 -1.086 -1.778 1.00 97.00 90 PHE A C 1
ATOM 724 O O . PHE A 1 90 ? -8.494 -2.173 -1.976 1.00 97.00 90 PHE A O 1
ATOM 731 N N . ASP A 1 91 ? -9.895 -0.533 -2.621 1.00 95.31 91 ASP A N 1
ATOM 732 C CA . ASP A 1 91 ? -10.251 -1.095 -3.918 1.00 95.31 91 ASP A CA 1
ATOM 733 C C . ASP A 1 91 ? -9.444 -0.410 -5.016 1.00 95.31 91 ASP A C 1
ATOM 735 O O . ASP A 1 91 ? -8.968 0.715 -4.844 1.00 95.31 91 ASP A O 1
ATOM 739 N N . ASN A 1 92 ? -9.369 -1.049 -6.181 1.00 94.88 92 ASN A N 1
ATOM 740 C CA . ASN A 1 92 ? -8.698 -0.504 -7.359 1.00 94.88 92 ASN A CA 1
ATOM 741 C C . ASN A 1 92 ? -7.210 -0.180 -7.116 1.00 94.88 92 ASN A C 1
ATOM 743 O O . ASN A 1 92 ? -6.669 0.757 -7.710 1.00 94.88 92 ASN A O 1
ATOM 747 N N . VAL A 1 93 ? -6.538 -0.959 -6.263 1.00 96.25 93 VAL A N 1
ATOM 748 C CA . VAL A 1 93 ? -5.097 -0.826 -6.029 1.00 96.25 93 VAL A CA 1
ATOM 749 C C . VAL A 1 93 ? -4.346 -1.470 -7.197 1.00 96.25 93 VAL A C 1
ATOM 751 O O . VAL A 1 93 ? -4.568 -2.649 -7.463 1.00 96.25 93 VAL A O 1
ATOM 754 N N . PRO A 1 94 ? -3.477 -0.744 -7.925 1.00 96.38 94 PRO A N 1
ATOM 755 C CA . PRO A 1 94 ? -2.727 -1.312 -9.043 1.00 96.38 94 PRO A CA 1
ATOM 756 C C . PRO A 1 94 ? -1.882 -2.510 -8.606 1.00 96.38 94 PRO A C 1
ATOM 758 O O . PRO A 1 94 ? -1.100 -2.396 -7.657 1.00 96.38 94 PRO A O 1
ATOM 761 N N . ILE A 1 95 ? -1.975 -3.633 -9.324 1.00 94.56 95 ILE A N 1
ATOM 762 C CA . ILE A 1 95 ? -1.117 -4.785 -9.018 1.00 94.56 95 ILE A CA 1
ATOM 763 C C . ILE A 1 95 ? 0.348 -4.448 -9.328 1.00 94.56 95 ILE A C 1
ATOM 765 O O . ILE A 1 95 ? 0.652 -3.591 -10.166 1.00 94.56 95 ILE A O 1
ATOM 769 N N . ASN A 1 96 ? 1.277 -5.151 -8.675 1.00 93.25 96 ASN A N 1
ATOM 770 C CA . ASN A 1 96 ? 2.725 -4.946 -8.840 1.00 93.25 96 ASN A CA 1
ATOM 771 C C . ASN A 1 96 ? 3.199 -3.514 -8.496 1.00 93.25 96 ASN A C 1
ATOM 773 O O . ASN A 1 96 ? 4.209 -3.035 -9.021 1.00 93.25 96 ASN A O 1
ATOM 777 N N . ALA A 1 97 ? 2.472 -2.830 -7.611 1.00 93.56 97 ALA A N 1
ATOM 778 C CA . ALA A 1 97 ? 2.809 -1.499 -7.131 1.00 93.56 97 ALA A CA 1
ATOM 779 C C . ALA A 1 97 ? 3.635 -1.534 -5.837 1.00 93.56 97 ALA A C 1
ATOM 781 O O . ALA A 1 97 ? 3.456 -2.401 -4.982 1.00 93.56 97 ALA A O 1
ATOM 782 N N . LEU A 1 98 ? 4.511 -0.539 -5.683 1.00 95.06 98 LEU A N 1
ATOM 783 C CA . LEU A 1 98 ? 5.069 -0.182 -4.383 1.00 95.06 98 LEU A CA 1
ATOM 784 C C . LEU A 1 98 ? 4.063 0.708 -3.655 1.00 95.06 98 LEU A C 1
ATOM 786 O O . LEU A 1 98 ? 3.672 1.747 -4.192 1.00 95.06 98 LEU A O 1
ATOM 790 N N . LEU A 1 99 ? 3.670 0.302 -2.455 1.00 95.81 99 LEU A N 1
ATOM 791 C CA . LEU A 1 99 ? 2.635 0.926 -1.647 1.00 95.81 99 LEU A CA 1
ATOM 792 C C . LEU A 1 99 ? 3.223 1.587 -0.401 1.00 95.81 99 LEU A C 1
ATOM 794 O O . LEU A 1 99 ? 4.276 1.190 0.100 1.00 95.81 99 LEU A O 1
ATOM 798 N N . TRP A 1 100 ? 2.520 2.593 0.108 1.00 95.06 100 TRP A N 1
ATOM 799 C CA . TRP A 1 100 ? 2.848 3.279 1.353 1.00 95.06 100 TRP A CA 1
ATOM 800 C C . TRP A 1 100 ? 1.560 3.683 2.063 1.00 95.06 100 TRP A C 1
ATOM 802 O O . TRP A 1 100 ? 0.757 4.436 1.516 1.00 95.06 100 TRP A O 1
ATOM 812 N N . LEU A 1 101 ? 1.349 3.154 3.266 1.00 95.19 101 LEU A N 1
ATOM 813 C CA . LEU A 1 101 ? 0.189 3.466 4.093 1.00 95.19 101 LEU A CA 1
ATOM 814 C C . LEU A 1 101 ? 0.579 4.505 5.139 1.00 95.19 101 LEU A C 1
ATOM 816 O O . LEU A 1 101 ? 1.522 4.283 5.904 1.00 95.19 101 LEU A O 1
ATOM 820 N N . ARG A 1 102 ? -0.179 5.598 5.191 1.00 93.25 102 ARG A N 1
ATOM 821 C CA . ARG A 1 102 ? 0.011 6.671 6.164 1.00 93.25 102 ARG A CA 1
ATOM 822 C C . ARG A 1 102 ? -1.116 6.698 7.176 1.00 93.25 102 ARG A C 1
ATOM 824 O O . ARG A 1 102 ? -2.269 6.529 6.786 1.00 93.25 102 ARG A O 1
ATOM 831 N N . ASN A 1 103 ? -0.783 6.929 8.443 1.00 93.31 103 ASN A N 1
ATOM 832 C CA . ASN A 1 103 ? -1.767 7.299 9.463 1.00 93.31 103 ASN A CA 1
ATOM 833 C C . ASN A 1 103 ? -1.750 8.827 9.579 1.00 93.31 103 ASN A C 1
ATOM 835 O O . ASN A 1 103 ? -0.686 9.421 9.747 1.00 93.31 103 ASN A O 1
ATOM 839 N N . LEU A 1 104 ? -2.908 9.461 9.415 1.00 92.44 104 LEU A N 1
ATOM 840 C CA . LEU A 1 104 ? -3.013 10.920 9.386 1.00 92.44 104 LEU A CA 1
ATOM 841 C C . LEU A 1 104 ? -3.250 11.535 10.770 1.00 92.44 104 LEU A C 1
ATOM 843 O O . LEU A 1 104 ? -3.104 12.748 10.915 1.00 92.44 104 LEU A O 1
ATOM 847 N N . ASP A 1 105 ? -3.587 10.719 11.768 1.00 90.62 105 ASP A N 1
ATOM 848 C CA . ASP A 1 105 ? -3.855 11.169 13.134 1.00 90.62 105 ASP A CA 1
ATOM 84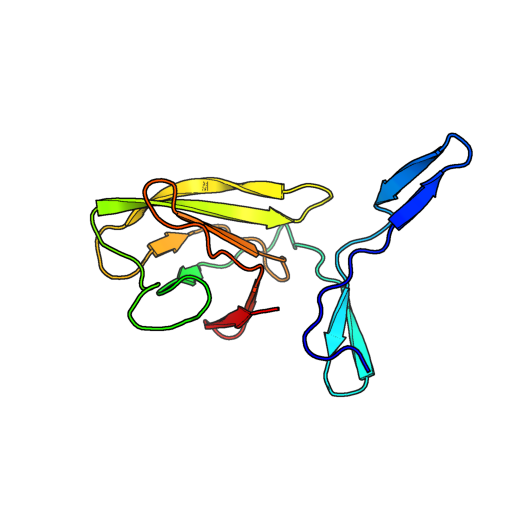9 C C . ASP A 1 105 ? -2.657 10.928 14.062 1.00 90.62 105 ASP A C 1
ATOM 851 O O . ASP A 1 105 ? -2.325 11.784 14.883 1.00 90.62 105 ASP A O 1
ATOM 855 N N . GLU A 1 106 ? -1.990 9.772 13.937 1.00 83.62 106 GLU A N 1
ATOM 856 C CA . GLU A 1 106 ? -1.005 9.314 14.923 1.00 83.62 106 GLU A CA 1
ATOM 857 C C . GLU A 1 106 ? 0.223 8.599 14.330 1.00 83.62 106 GLU A C 1
ATOM 859 O O . GLU A 1 106 ? 0.157 7.831 13.366 1.00 83.62 106 GLU A O 1
ATOM 864 N N . GLY A 1 107 ? 1.359 8.761 15.016 1.00 71.19 107 GLY A N 1
ATOM 865 C CA . GLY A 1 107 ? 2.600 8.038 14.746 1.00 71.19 107 GLY A CA 1
ATOM 866 C C . GLY A 1 107 ? 3.422 8.588 13.574 1.00 71.19 107 GLY A C 1
ATOM 867 O O . GLY A 1 107 ? 2.969 9.386 12.766 1.00 71.19 107 GLY A O 1
ATOM 868 N N . VAL A 1 108 ? 4.682 8.155 13.506 1.00 69.56 108 VAL A N 1
ATOM 869 C CA . VAL A 1 108 ? 5.650 8.567 12.462 1.00 69.56 108 VAL A CA 1
ATOM 870 C C . VAL A 1 108 ? 6.317 7.372 11.780 1.00 69.56 108 VAL A C 1
ATOM 872 O O . VAL A 1 108 ? 7.060 7.534 10.816 1.00 69.56 108 VAL A O 1
ATOM 875 N N . GLN A 1 109 ? 6.082 6.164 12.299 1.00 76.81 109 GLN A N 1
ATOM 876 C CA . GLN A 1 109 ? 6.631 4.934 11.748 1.00 76.81 109 GLN A CA 1
ATOM 877 C C . GLN A 1 109 ? 5.746 4.458 10.602 1.00 76.81 109 GLN A C 1
ATOM 879 O O . GLN A 1 109 ? 4.583 4.080 10.786 1.00 76.81 109 GLN A O 1
ATOM 884 N N . GLU A 1 110 ? 6.313 4.549 9.408 1.00 83.19 110 GLU A N 1
ATOM 885 C CA . GLU A 1 110 ? 5.705 4.159 8.150 1.00 83.19 110 GLU A CA 1
ATOM 886 C C . GLU A 1 110 ? 6.812 3.565 7.277 1.00 83.19 110 GLU A C 1
ATOM 888 O O . GLU A 1 110 ? 7.954 4.035 7.288 1.00 83.19 110 GLU A O 1
ATOM 893 N N . ARG A 1 111 ? 6.492 2.506 6.538 1.00 89.88 111 ARG A N 1
ATOM 894 C CA . ARG A 1 111 ? 7.427 1.852 5.624 1.00 89.88 111 ARG A CA 1
ATOM 895 C C . ARG A 1 111 ? 6.703 1.495 4.340 1.00 89.88 111 ARG A C 1
ATOM 897 O O . ARG A 1 111 ? 5.497 1.246 4.345 1.00 89.88 111 ARG A O 1
ATOM 904 N N . ILE A 1 112 ? 7.450 1.500 3.246 1.00 92.69 112 ILE A N 1
ATOM 905 C CA . ILE A 1 112 ? 6.960 1.039 1.956 1.00 92.69 112 ILE A CA 1
ATOM 906 C C . ILE A 1 112 ? 6.799 -0.483 1.971 1.00 92.69 112 ILE A C 1
ATOM 908 O O . ILE A 1 112 ? 7.516 -1.207 2.664 1.00 92.69 112 ILE A O 1
ATOM 912 N N . PHE A 1 113 ? 5.842 -0.980 1.207 1.00 93.88 113 PHE A N 1
ATOM 913 C CA . PHE A 1 113 ? 5.588 -2.408 1.096 1.00 93.88 113 PHE A CA 1
ATOM 914 C C . PHE A 1 113 ? 5.040 -2.749 -0.280 1.00 93.88 113 PHE A C 1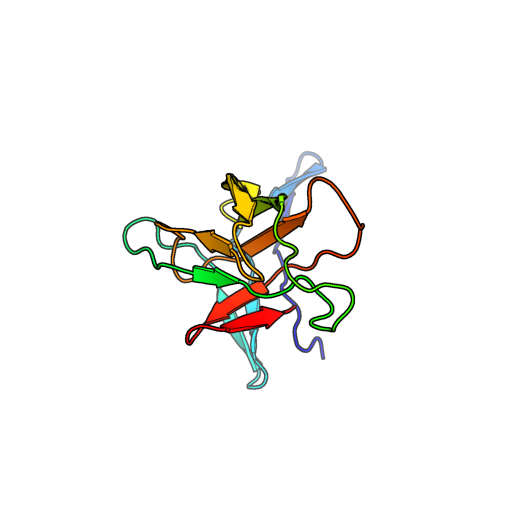
ATOM 916 O O . PHE A 1 113 ? 4.662 -1.881 -1.065 1.00 93.88 113 PHE A O 1
ATOM 923 N N . VAL A 1 114 ? 4.986 -4.035 -0.576 1.00 93.88 114 VAL A N 1
ATOM 924 C CA . VAL A 1 114 ? 4.208 -4.577 -1.690 1.00 93.88 114 VAL A CA 1
ATOM 925 C C . VAL A 1 114 ? 3.105 -5.453 -1.120 1.00 93.88 114 VAL A C 1
ATOM 927 O O . VAL A 1 114 ? 3.286 -6.083 -0.077 1.00 93.88 114 VAL A O 1
ATOM 930 N N . TYR A 1 115 ? 1.968 -5.500 -1.803 1.00 94.06 115 TYR A N 1
ATOM 931 C CA . TYR A 1 115 ? 0.910 -6.446 -1.475 1.00 94.06 115 TYR A CA 1
ATOM 932 C C . TYR A 1 115 ? 1.074 -7.683 -2.355 1.00 94.06 115 TYR A C 1
ATOM 934 O O . TYR A 1 115 ? 1.109 -7.584 -3.581 1.00 94.06 115 TYR A O 1
ATOM 942 N N . GLN A 1 116 ? 1.300 -8.843 -1.741 1.00 89.25 116 GLN A N 1
ATOM 943 C CA . GLN A 1 116 ? 1.492 -10.101 -2.461 1.00 89.25 116 GLN A CA 1
ATOM 944 C C . GLN A 1 116 ? 0.878 -11.248 -1.673 1.00 89.25 116 GLN A C 1
ATOM 946 O O . GLN A 1 116 ? 1.161 -11.405 -0.487 1.00 89.25 116 GLN A O 1
ATOM 951 N N . LYS A 1 117 ? 0.094 -12.096 -2.353 1.00 88.38 117 LYS A N 1
ATOM 952 C CA . LYS A 1 117 ? -0.575 -13.258 -1.738 1.00 88.38 117 LYS A CA 1
ATOM 953 C C . LYS A 1 117 ? -1.388 -12.854 -0.497 1.00 88.38 117 LYS A C 1
ATOM 955 O O . LYS A 1 117 ? -1.248 -13.472 0.558 1.00 88.38 117 LYS A O 1
ATOM 960 N N . ASP A 1 118 ? -2.161 -11.776 -0.634 1.00 89.44 118 ASP A N 1
ATOM 961 C CA . ASP A 1 118 ? -3.038 -11.222 0.404 1.00 89.44 118 ASP A CA 1
ATOM 962 C C . ASP A 1 118 ? -2.309 -10.742 1.674 1.00 89.44 118 ASP A C 1
ATOM 964 O O . ASP A 1 118 ? -2.878 -10.726 2.767 1.00 89.44 118 ASP A O 1
ATOM 968 N N . LYS A 1 119 ? -1.023 -10.371 1.554 1.00 90.19 119 LYS A N 1
ATOM 969 C CA . LYS A 1 119 ? -0.178 -9.941 2.678 1.00 90.19 119 LYS A CA 1
ATOM 970 C C . LYS A 1 119 ? 0.703 -8.743 2.347 1.00 90.19 119 LYS A C 1
ATOM 972 O O . LYS A 1 119 ? 1.157 -8.575 1.214 1.00 90.19 119 LYS A O 1
ATOM 977 N N . GLN A 1 120 ? 0.987 -7.950 3.380 1.00 92.00 120 GLN A N 1
ATOM 978 C CA . GLN A 1 120 ? 1.960 -6.860 3.354 1.00 92.00 120 GLN A CA 1
ATOM 979 C C . GLN A 1 120 ? 3.375 -7.448 3.431 1.00 92.00 120 GLN A C 1
ATOM 981 O O . GLN A 1 120 ? 3.697 -8.195 4.353 1.00 92.00 120 GLN A O 1
ATOM 986 N N . VAL A 1 121 ? 4.221 -7.135 2.450 1.00 90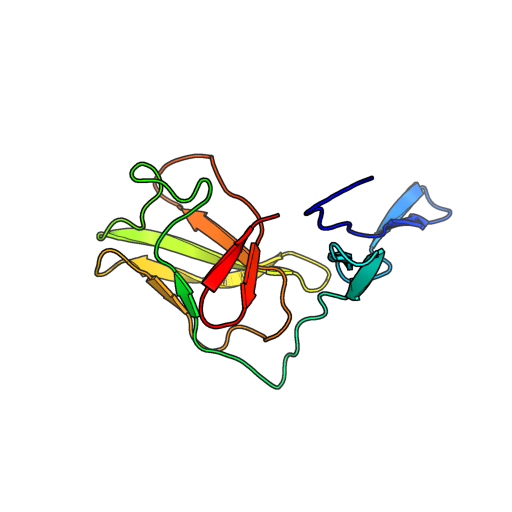.69 121 VAL A N 1
ATOM 987 C CA . VAL A 1 121 ? 5.642 -7.506 2.453 1.00 90.69 121 VAL A CA 1
ATOM 988 C C . VAL A 1 121 ? 6.470 -6.226 2.478 1.00 90.69 121 VAL A C 1
ATOM 990 O O . VAL A 1 121 ? 6.456 -5.450 1.522 1.00 90.69 121 VAL A O 1
ATOM 993 N N . TRP A 1 122 ? 7.130 -5.991 3.610 1.00 88.88 122 TRP A N 1
ATOM 994 C CA . TRP A 1 122 ? 7.806 -4.741 3.964 1.00 88.88 122 TRP A CA 1
ATOM 995 C C . TRP A 1 122 ? 9.247 -4.676 3.445 1.00 88.88 122 TRP A C 1
ATOM 997 O O . TRP A 1 122 ? 9.934 -5.697 3.445 1.00 88.88 122 TRP A O 1
ATOM 1007 N N . TYR A 1 123 ? 9.711 -3.471 3.084 1.00 81.00 123 TYR A N 1
ATOM 1008 C CA . TYR A 1 123 ? 11.093 -3.195 2.655 1.00 81.00 123 TYR A CA 1
ATOM 1009 C C . TYR A 1 123 ? 11.635 -1.919 3.299 1.00 81.00 123 TYR A C 1
ATOM 1011 O O . TYR A 1 123 ? 11.004 -0.852 3.143 1.00 81.00 123 TYR A O 1
#

pLDDT: mean 85.31, std 13.53, range [41.28, 97.62]

Foldseek 3Di:
DDAQDWDQDWDQDPVRDTQRPFATWGQHPVRDIDGLAFDQVDWDKAKAQFFPPPDPVTGQDAQWKKWKWWDDSHTDTQDIDGHHDSIDMGTSHTASTWMKMDTPPDDDGTFIFHQDPNDTHTD

Radius of gyration: 15.39 Å; chains: 1; bounding box: 39×36×36 Å